Protein AF-A0AAW2UK36-F1 (afdb_monomer_lite)

InterPro domains:
  IPR055474 Domain of unknown function DUF7046 [PF23080] (2-73)

Sequence (76 aa):
MKTGFLDIWEPATLTIKKDGYNIKCVGPTGVSVTEKFSPSTIVSIPYGSPAEFSIIDSQGIERILRAENSSLDRSG

Organism: NCBI:txid2727402

Radius of gyration: 14.36 Å; chains: 1; bounding box: 34×41×35 Å

Structure (mmCIF, N/CA/C/O backbone):
data_AF-A0AAW2UK36-F1
#
_entry.id   AF-A0AAW2UK36-F1
#
loop_
_atom_site.group_PDB
_atom_site.id
_atom_site.type_symbol
_atom_site.label_atom_id
_atom_site.label_alt_id
_atom_site.label_comp_id
_atom_site.label_asym_id
_atom_site.label_entity_id
_atom_site.label_seq_id
_atom_site.pdbx_PDB_ins_code
_atom_site.Cartn_x
_atom_site.Cartn_y
_atom_site.Cartn_z
_atom_site.occupancy
_atom_site.B_iso_or_equiv
_atom_site.auth_seq_id
_atom_site.auth_comp_id
_atom_site.auth_asym_id
_atom_site.auth_atom_id
_atom_site.pdbx_PDB_model_num
ATOM 1 N N . MET A 1 1 ? 22.023 -2.234 -20.362 1.00 37.66 1 MET A N 1
ATOM 2 C CA . MET A 1 1 ? 20.922 -1.316 -20.721 1.00 37.66 1 MET A CA 1
ATOM 3 C C . MET A 1 1 ? 19.916 -1.354 -19.583 1.00 37.66 1 MET A C 1
ATOM 5 O O . MET A 1 1 ? 19.241 -2.361 -19.430 1.00 37.66 1 MET A O 1
ATOM 9 N N . LYS A 1 2 ? 19.910 -0.347 -18.701 1.00 44.31 2 LYS A N 1
ATOM 10 C CA . LYS A 1 2 ? 18.894 -0.255 -17.647 1.00 44.31 2 LYS A CA 1
ATOM 11 C C . LYS A 1 2 ? 17.624 0.270 -18.309 1.00 44.31 2 LYS A C 1
ATOM 13 O O . LYS A 1 2 ? 17.610 1.401 -18.778 1.00 44.31 2 LYS A O 1
ATOM 18 N N . THR A 1 3 ? 16.619 -0.589 -18.441 1.00 46.47 3 THR A N 1
ATOM 19 C CA . THR A 1 3 ? 15.275 -0.214 -18.888 1.00 46.47 3 THR A CA 1
ATOM 20 C C . THR A 1 3 ? 14.827 1.008 -18.088 1.00 46.47 3 THR A C 1
ATOM 22 O O . THR A 1 3 ? 14.765 0.933 -16.862 1.00 46.47 3 THR A O 1
ATOM 25 N N . GLY A 1 4 ? 14.523 2.121 -18.764 1.00 42.88 4 GLY A N 1
ATOM 26 C CA . GLY A 1 4 ? 14.132 3.416 -18.174 1.00 42.88 4 GLY A CA 1
ATOM 27 C C . GLY A 1 4 ? 12.834 3.408 -17.350 1.00 42.88 4 GLY A C 1
ATOM 28 O O . GLY A 1 4 ? 12.280 4.458 -17.067 1.00 42.88 4 GLY A O 1
ATOM 29 N N . PHE A 1 5 ? 12.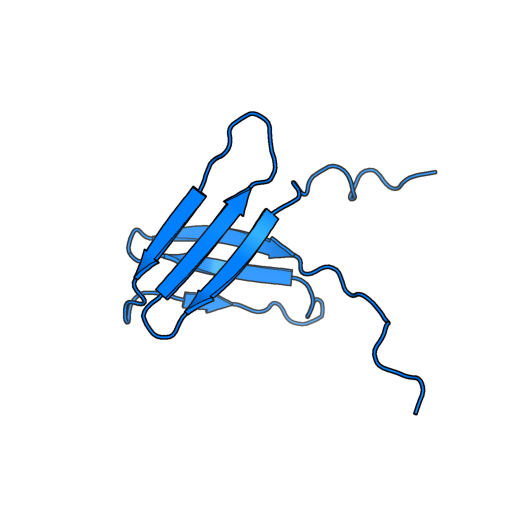347 2.226 -16.972 1.00 48.81 5 PHE A N 1
ATOM 30 C CA . PHE A 1 5 ? 11.193 1.999 -16.108 1.00 48.81 5 PHE A CA 1
ATOM 31 C C . PHE A 1 5 ? 11.583 1.863 -1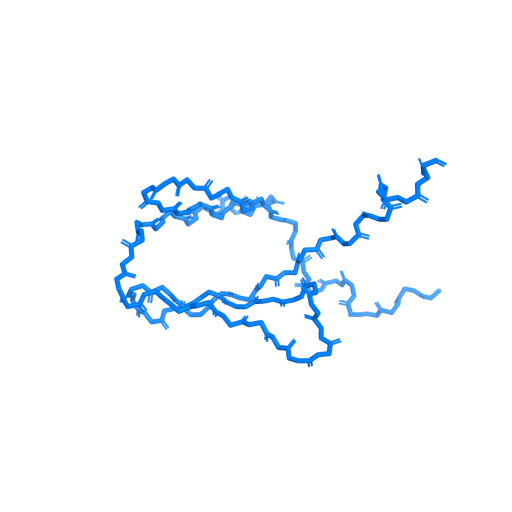4.625 1.00 48.81 5 PHE A C 1
ATOM 33 O O . PHE A 1 5 ? 10.725 1.937 -13.751 1.00 48.81 5 PHE A O 1
ATOM 40 N N . LEU A 1 6 ? 12.873 1.651 -14.323 1.00 52.69 6 LEU A N 1
ATOM 41 C CA . LEU A 1 6 ? 13.362 1.531 -12.943 1.00 52.69 6 LEU A CA 1
ATOM 42 C C . LEU A 1 6 ? 13.622 2.885 -12.255 1.00 52.69 6 LEU A C 1
ATOM 44 O O . LEU A 1 6 ? 13.888 2.888 -11.061 1.00 52.69 6 LEU A O 1
ATOM 48 N N . ASP A 1 7 ? 13.552 4.002 -12.987 1.00 55.31 7 ASP A N 1
ATOM 49 C CA . ASP A 1 7 ? 13.892 5.351 -12.488 1.00 55.31 7 ASP A CA 1
ATOM 50 C C . ASP A 1 7 ? 12.666 6.151 -11.997 1.00 55.31 7 ASP A C 1
ATOM 52 O O . ASP A 1 7 ? 12.794 7.270 -11.524 1.00 55.31 7 ASP A O 1
ATOM 56 N N . ILE A 1 8 ? 11.458 5.587 -12.120 1.00 69.44 8 ILE A N 1
ATOM 57 C CA . ILE A 1 8 ? 10.201 6.266 -11.750 1.00 69.44 8 ILE A CA 1
ATOM 58 C C . ILE A 1 8 ? 9.873 6.067 -10.261 1.00 69.44 8 ILE A C 1
ATOM 60 O O . ILE A 1 8 ? 9.165 6.870 -9.660 1.00 69.44 8 ILE A O 1
ATOM 64 N N . TRP A 1 9 ? 10.372 4.987 -9.656 1.00 80.06 9 TRP A N 1
ATOM 65 C CA . TRP A 1 9 ? 10.054 4.629 -8.278 1.00 80.06 9 TRP A CA 1
ATOM 66 C C . TRP A 1 9 ? 11.067 5.234 -7.313 1.00 80.06 9 TRP A C 1
ATOM 68 O O . TRP A 1 9 ? 12.261 4.951 -7.398 1.00 80.06 9 TRP A O 1
ATOM 78 N N . GLU A 1 10 ? 10.578 6.014 -6.354 1.00 83.94 10 GLU A N 1
ATOM 79 C CA . GLU A 1 10 ? 11.393 6.473 -5.236 1.00 83.94 10 GLU A CA 1
ATOM 80 C C . GLU A 1 10 ? 11.421 5.417 -4.119 1.00 83.94 10 GLU A C 1
ATOM 82 O O . GLU A 1 10 ? 10.390 4.804 -3.818 1.00 83.94 10 GLU A O 1
ATOM 87 N N . PRO A 1 11 ? 12.578 5.196 -3.469 1.00 84.62 11 PRO A N 1
ATOM 88 C CA . PRO A 1 11 ? 12.668 4.271 -2.349 1.00 84.62 11 PRO A CA 1
ATOM 89 C C . PRO A 1 11 ? 11.800 4.769 -1.191 1.00 84.62 11 PRO A C 1
ATOM 91 O O . PRO A 1 11 ? 11.905 5.919 -0.761 1.00 84.62 11 PRO A O 1
ATOM 94 N N . ALA A 1 12 ? 10.950 3.899 -0.651 1.00 87.44 12 ALA A N 1
ATOM 95 C CA . ALA A 1 12 ? 10.072 4.232 0.461 1.00 87.44 12 ALA A CA 1
ATOM 96 C C . ALA A 1 12 ? 9.873 3.038 1.397 1.00 87.44 12 ALA A C 1
ATOM 98 O O . ALA A 1 12 ? 9.935 1.881 0.990 1.00 87.44 12 ALA A O 1
ATOM 99 N N . THR A 1 13 ? 9.598 3.321 2.667 1.00 89.50 13 THR A N 1
ATOM 100 C CA . THR A 1 13 ? 9.248 2.310 3.667 1.00 89.50 13 THR A CA 1
ATOM 101 C C . THR A 1 13 ? 7.769 2.424 4.013 1.00 89.50 13 THR A C 1
ATOM 103 O O . THR A 1 13 ? 7.339 3.443 4.556 1.00 89.50 13 THR A O 1
ATOM 106 N N . LEU A 1 14 ? 6.995 1.371 3.734 1.00 89.81 14 LEU A N 1
ATOM 107 C CA . LEU A 1 14 ? 5.621 1.218 4.213 1.00 89.81 14 LEU A CA 1
ATOM 108 C C . LEU A 1 14 ? 5.630 0.454 5.543 1.00 89.81 14 LEU A C 1
ATOM 110 O O . LEU A 1 14 ? 6.038 -0.701 5.606 1.00 89.81 14 LEU A O 1
ATOM 114 N N . THR A 1 15 ? 5.150 1.092 6.605 1.00 91.06 15 THR A N 1
ATOM 115 C CA . THR A 1 15 ? 4.942 0.474 7.918 1.00 91.06 15 THR A CA 1
ATOM 116 C C . THR A 1 15 ? 3.451 0.344 8.180 1.00 91.06 15 THR A C 1
ATOM 118 O O . THR A 1 15 ? 2.742 1.349 8.218 1.00 91.06 15 THR A O 1
ATOM 121 N N . ILE A 1 16 ? 2.979 -0.877 8.419 1.00 90.56 16 ILE A N 1
ATOM 122 C CA . ILE A 1 16 ? 1.580 -1.158 8.753 1.00 90.56 16 ILE A CA 1
ATOM 123 C C . ILE A 1 16 ? 1.478 -1.455 10.250 1.00 90.56 16 ILE A C 1
ATOM 125 O O . ILE A 1 16 ? 2.185 -2.308 10.781 1.00 90.56 16 ILE A O 1
ATOM 129 N N . LYS A 1 17 ? 0.593 -0.739 10.941 1.00 90.88 17 LYS A N 1
ATOM 130 C CA . LYS A 1 17 ? 0.273 -0.914 12.362 1.00 90.88 17 LYS A CA 1
ATOM 131 C C . LYS A 1 17 ? -1.208 -1.246 12.505 1.00 90.88 17 LYS A C 1
ATOM 133 O O . LYS A 1 17 ? -1.999 -0.954 11.623 1.00 90.88 17 LYS A O 1
ATOM 138 N N . LYS A 1 18 ? -1.617 -1.778 13.660 1.00 90.25 18 LYS A N 1
ATOM 139 C CA . LYS A 1 18 ? -3.031 -2.108 13.936 1.00 90.25 18 LYS A CA 1
ATOM 140 C C . LYS A 1 18 ? -3.999 -0.933 13.710 1.00 90.25 18 LYS A C 1
ATOM 142 O O . LYS A 1 18 ? -5.139 -1.153 13.327 1.00 90.25 18 LYS A O 1
ATOM 147 N N . ASP A 1 19 ? -3.548 0.292 13.969 1.00 90.94 19 ASP A N 1
ATOM 148 C CA . ASP A 1 19 ? -4.376 1.501 13.903 1.00 90.94 19 ASP A CA 1
ATOM 149 C C . ASP A 1 19 ? -4.264 2.255 12.563 1.00 90.94 19 ASP A C 1
ATOM 151 O O . ASP A 1 19 ? -5.028 3.181 12.316 1.00 90.94 19 ASP A O 1
ATOM 155 N N . GLY A 1 20 ? -3.325 1.892 11.685 1.00 92.19 20 GLY A N 1
ATOM 156 C CA . GLY A 1 20 ? -3.067 2.657 10.465 1.00 92.19 20 GLY A CA 1
ATOM 157 C C . GLY A 1 20 ? -1.754 2.304 9.783 1.00 92.19 20 GLY A C 1
ATOM 158 O O . GLY A 1 20 ? -1.093 1.328 10.132 1.00 92.19 20 GLY A O 1
ATOM 159 N N . TYR A 1 21 ? -1.332 3.138 8.841 1.00 92.38 21 TYR A N 1
ATOM 160 C CA . TYR A 1 21 ? -0.093 2.945 8.096 1.00 92.38 21 TYR A CA 1
ATOM 161 C C . TYR A 1 21 ? 0.726 4.230 8.000 1.00 92.38 21 TYR A C 1
ATOM 163 O O . TYR A 1 21 ? 0.226 5.346 8.131 1.00 92.38 21 TYR A O 1
ATOM 171 N N . ASN A 1 22 ? 2.024 4.055 7.784 1.00 92.31 22 ASN A N 1
ATOM 172 C CA . ASN A 1 22 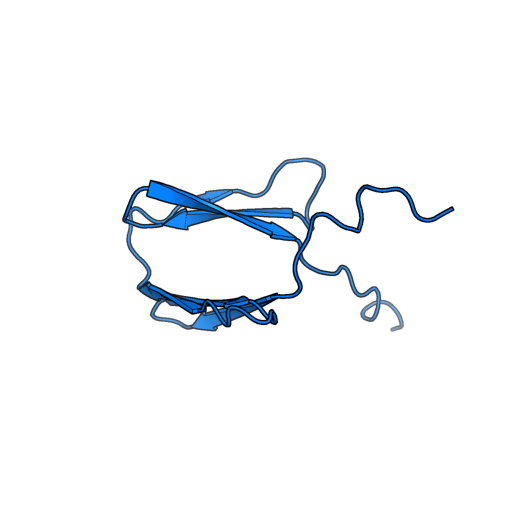? 2.956 5.130 7.498 1.00 92.31 22 ASN A CA 1
ATOM 173 C C . ASN A 1 22 ? 3.752 4.791 6.242 1.00 92.31 22 ASN A C 1
ATOM 175 O O . ASN A 1 22 ? 4.248 3.678 6.111 1.00 92.31 22 ASN A O 1
ATOM 179 N N . ILE A 1 23 ? 3.882 5.753 5.338 1.00 91.12 23 ILE A N 1
ATOM 180 C CA . ILE A 1 23 ? 4.719 5.648 4.147 1.00 91.12 23 ILE A CA 1
ATOM 181 C C . ILE A 1 23 ? 5.768 6.733 4.258 1.00 91.12 23 ILE A C 1
ATOM 183 O O . ILE A 1 23 ? 5.434 7.916 4.268 1.00 91.12 23 ILE A O 1
ATOM 187 N N . LYS A 1 24 ? 7.025 6.323 4.373 1.00 90.00 24 LYS A N 1
ATOM 188 C CA . LYS A 1 24 ? 8.163 7.224 4.506 1.00 90.00 24 LYS A CA 1
ATOM 189 C C . LYS A 1 24 ? 9.004 7.159 3.240 1.00 90.00 24 LYS A C 1
ATOM 191 O O . LYS A 1 24 ? 9.668 6.149 3.019 1.00 90.00 24 LYS A O 1
ATOM 196 N N . CYS A 1 25 ? 8.991 8.220 2.438 1.00 84.00 25 CYS A N 1
ATOM 197 C CA . CYS A 1 25 ? 9.868 8.325 1.276 1.00 84.00 25 CYS A CA 1
ATOM 198 C C . CYS A 1 25 ? 11.305 8.602 1.737 1.00 84.00 25 CYS A C 1
ATOM 200 O O . CYS A 1 25 ? 11.557 9.490 2.556 1.00 84.00 25 CYS A O 1
ATOM 202 N N . VAL A 1 26 ? 12.253 7.828 1.220 1.00 73.81 26 VAL A N 1
ATOM 203 C CA . VAL A 1 26 ? 13.688 7.949 1.488 1.00 73.81 26 VAL A CA 1
ATOM 204 C C . VAL A 1 26 ? 14.285 8.851 0.405 1.00 73.81 26 VAL A C 1
ATOM 206 O O . VAL A 1 26 ? 15.037 8.417 -0.458 1.00 73.81 26 VAL A O 1
ATOM 209 N N . GLY A 1 27 ? 13.889 10.122 0.424 1.00 67.44 27 GLY A N 1
ATOM 210 C CA . GLY A 1 27 ? 14.336 11.144 -0.524 1.00 67.44 27 GLY A CA 1
ATOM 211 C C . GLY A 1 27 ? 14.693 12.458 0.179 1.00 67.44 27 GLY A C 1
ATOM 212 O O . GLY A 1 27 ? 14.388 12.621 1.365 1.00 67.44 27 GLY A O 1
ATOM 213 N N . PRO A 1 28 ? 15.313 13.422 -0.527 1.00 58.59 28 PRO A N 1
ATOM 214 C CA . PRO A 1 28 ? 15.724 14.711 0.043 1.00 58.59 28 PRO A CA 1
ATOM 215 C C . PRO A 1 28 ? 14.552 15.526 0.613 1.00 58.59 28 PRO A C 1
ATOM 217 O O . PRO A 1 28 ? 14.755 16.376 1.474 1.00 58.59 28 PRO A O 1
ATOM 220 N N . THR A 1 29 ? 13.325 15.252 0.167 1.00 62.78 29 THR A N 1
ATOM 221 C CA . THR A 1 29 ? 12.095 15.908 0.630 1.00 62.78 29 THR A CA 1
ATOM 222 C C . THR A 1 29 ? 11.436 15.217 1.826 1.00 62.78 29 THR A C 1
ATOM 224 O O . THR A 1 29 ? 10.491 15.772 2.377 1.00 62.78 29 THR A O 1
ATOM 227 N N . GLY A 1 30 ? 11.927 14.048 2.264 1.00 64.75 30 GLY A N 1
ATOM 228 C CA . GLY A 1 30 ? 11.571 13.416 3.543 1.00 64.75 30 GLY A CA 1
ATOM 229 C C . GLY A 1 30 ? 10.072 13.276 3.829 1.00 64.75 30 GLY A C 1
ATOM 230 O O . GLY A 1 30 ? 9.678 13.252 4.996 1.00 64.75 30 GLY A O 1
ATOM 231 N N . VAL A 1 31 ? 9.226 13.230 2.795 1.00 76.62 31 VAL A N 1
ATOM 232 C CA . VAL A 1 31 ? 7.774 13.252 2.973 1.00 76.62 31 VAL A CA 1
ATOM 233 C C . VAL A 1 31 ? 7.343 11.939 3.615 1.00 76.62 31 VAL A C 1
ATOM 235 O O . VAL A 1 31 ? 7.582 10.848 3.092 1.00 76.62 31 VAL A O 1
ATOM 238 N N . SER A 1 32 ? 6.709 12.052 4.779 1.00 83.00 32 SER A N 1
ATOM 239 C CA . SER A 1 32 ? 6.113 10.927 5.481 1.00 83.00 32 SER A CA 1
ATOM 240 C C . SER A 1 32 ? 4.610 11.113 5.535 1.00 83.00 32 SER A C 1
ATOM 242 O O . SER A 1 32 ? 4.134 12.114 6.069 1.00 83.00 32 SER A O 1
ATOM 244 N N . VAL A 1 33 ? 3.867 10.137 5.035 1.00 87.38 33 VAL A N 1
ATOM 245 C CA . VAL A 1 33 ? 2.412 10.148 5.121 1.00 87.38 33 VAL A CA 1
ATOM 246 C C . VAL A 1 33 ? 1.986 9.173 6.194 1.00 87.38 33 VAL A C 1
ATOM 248 O O . VAL A 1 33 ? 2.376 8.009 6.156 1.00 87.38 33 VAL A O 1
ATOM 251 N N . THR A 1 34 ? 1.203 9.652 7.152 1.00 90.38 34 THR A N 1
ATOM 252 C CA . THR A 1 34 ? 0.660 8.834 8.233 1.00 90.38 34 THR A CA 1
ATOM 253 C C . THR A 1 34 ? -0.848 8.910 8.176 1.00 90.38 34 THR A C 1
ATOM 255 O O . THR A 1 34 ? -1.409 9.994 8.294 1.00 90.38 34 THR A O 1
ATOM 258 N N . GLU A 1 35 ? -1.482 7.757 8.027 1.00 90.69 35 GLU A N 1
ATOM 259 C CA . GLU A 1 35 ? -2.929 7.638 7.939 1.00 90.69 35 GLU A CA 1
ATOM 260 C C . GLU A 1 35 ? -3.412 6.655 9.002 1.00 90.69 35 GLU A C 1
ATOM 262 O O . GLU A 1 35 ? -2.813 5.593 9.208 1.00 90.69 35 GLU A O 1
ATOM 267 N N . LYS A 1 36 ? -4.517 6.992 9.662 1.00 92.75 36 LYS A N 1
ATOM 268 C CA . LYS A 1 36 ? -5.265 6.046 10.487 1.00 92.75 36 LYS A CA 1
ATOM 269 C C . LYS A 1 36 ? -6.188 5.240 9.577 1.00 92.75 36 LYS A C 1
ATOM 271 O O . LYS A 1 36 ? -6.804 5.812 8.681 1.00 92.75 36 LYS A O 1
ATOM 276 N N . PHE A 1 37 ? -6.317 3.935 9.804 1.00 89.62 37 PHE A N 1
ATOM 277 C CA . PHE A 1 37 ? -7.253 3.145 9.010 1.00 89.62 37 PHE A CA 1
ATOM 278 C C . PHE A 1 37 ? -8.671 3.684 9.159 1.00 89.62 37 PHE A C 1
ATOM 280 O O . PHE A 1 37 ? -9.165 3.905 10.267 1.00 89.62 37 PHE A O 1
ATOM 287 N N . SER A 1 38 ? -9.317 3.875 8.017 1.00 90.50 38 SER A N 1
ATOM 288 C CA . SER A 1 38 ? -10.698 4.313 7.924 1.00 90.50 38 SER A CA 1
ATOM 289 C C . SER A 1 38 ? -11.475 3.317 7.061 1.00 90.50 38 SER A C 1
ATOM 291 O O . SER A 1 38 ? -10.877 2.659 6.210 1.00 90.50 38 SER A O 1
ATOM 293 N N . PRO A 1 39 ? -12.801 3.196 7.231 1.00 90.38 39 PRO A N 1
ATOM 294 C CA . PRO A 1 39 ? -13.619 2.357 6.353 1.00 90.38 39 PRO A CA 1
ATOM 295 C C . PRO A 1 39 ? -13.613 2.838 4.891 1.00 90.38 39 PRO A C 1
ATOM 297 O O . PRO A 1 39 ? -13.961 2.070 4.003 1.00 90.38 39 PRO A O 1
ATOM 300 N N 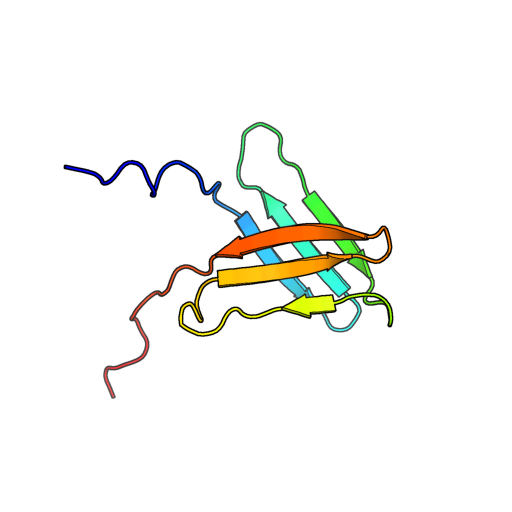. SER A 1 40 ? -13.205 4.087 4.644 1.00 91.75 40 SER A N 1
ATOM 301 C CA . SER A 1 40 ? -13.036 4.659 3.305 1.00 91.75 40 SER A CA 1
ATOM 302 C C . SER A 1 40 ? -11.678 4.336 2.676 1.00 91.75 40 SER A C 1
ATOM 304 O O . SER A 1 40 ? -11.463 4.664 1.515 1.00 91.75 40 SER A O 1
ATOM 306 N N . THR A 1 41 ? -10.750 3.726 3.423 1.00 92.19 41 THR A N 1
ATOM 307 C CA . THR A 1 41 ? -9.439 3.337 2.897 1.00 92.19 41 THR A CA 1
ATOM 308 C C . THR A 1 41 ? -9.599 2.143 1.959 1.00 92.19 41 THR A C 1
ATOM 310 O O . THR A 1 41 ? -10.091 1.092 2.367 1.00 92.19 41 THR A O 1
ATOM 313 N N . ILE A 1 42 ? -9.144 2.286 0.715 1.00 93.50 42 ILE A N 1
ATOM 314 C CA . ILE A 1 42 ? -9.231 1.237 -0.309 1.00 93.50 42 ILE A CA 1
ATOM 315 C C . ILE A 1 42 ? -7.819 0.782 -0.659 1.00 93.50 42 ILE A C 1
ATOM 317 O O . ILE A 1 42 ? -6.939 1.604 -0.903 1.00 93.50 42 ILE A O 1
ATOM 321 N N . VAL A 1 43 ? -7.609 -0.532 -0.702 1.00 91.62 43 VAL A N 1
ATOM 322 C CA . VAL A 1 43 ? -6.350 -1.138 -1.146 1.00 91.62 43 VAL A CA 1
ATOM 323 C C . VAL A 1 43 ? -6.636 -2.004 -2.362 1.00 91.62 43 VAL A C 1
ATOM 325 O O . VAL A 1 43 ? -7.456 -2.919 -2.286 1.00 91.62 43 VAL A O 1
ATOM 328 N N . SER A 1 44 ? -5.958 -1.720 -3.471 1.00 92.12 44 SER A N 1
ATOM 329 C CA . SER A 1 44 ? -6.151 -2.419 -4.743 1.00 92.12 44 SER A CA 1
ATOM 330 C C . SER A 1 44 ? -4.865 -3.105 -5.178 1.00 92.12 44 SER A C 1
ATOM 332 O O . SER A 1 44 ? -3.803 -2.486 -5.198 1.00 92.12 44 SER A O 1
ATOM 334 N N . ILE A 1 45 ? -4.965 -4.381 -5.557 1.00 90.75 45 ILE A N 1
ATOM 335 C CA . ILE A 1 45 ? -3.846 -5.172 -6.079 1.00 90.75 45 ILE A CA 1
ATOM 336 C C . ILE A 1 45 ? -4.184 -5.548 -7.530 1.00 90.75 45 ILE A C 1
ATOM 338 O O . ILE A 1 45 ? -5.106 -6.342 -7.743 1.00 90.75 45 ILE A O 1
ATOM 342 N N . PRO A 1 46 ? -3.508 -4.970 -8.540 1.00 87.88 46 PRO A N 1
ATOM 343 C CA . PRO A 1 46 ? -3.750 -5.284 -9.939 1.00 87.88 46 PRO A CA 1
ATOM 344 C C . PRO A 1 46 ? -3.458 -6.753 -10.255 1.00 87.88 46 PRO A C 1
ATOM 346 O O . PRO A 1 46 ? -2.456 -7.339 -9.838 1.00 87.88 46 PRO A O 1
ATOM 349 N N . TYR A 1 47 ? -4.330 -7.342 -11.069 1.00 84.44 47 TYR A N 1
ATOM 350 C CA . TYR A 1 47 ? -4.125 -8.682 -11.597 1.00 84.44 47 TYR A CA 1
ATOM 351 C C . TYR A 1 47 ? -2.894 -8.713 -12.517 1.00 84.44 47 TYR A C 1
ATOM 353 O O . TYR A 1 47 ? -2.765 -7.886 -13.416 1.00 84.44 47 TYR A O 1
ATOM 361 N N . GLY A 1 48 ? -1.991 -9.674 -12.301 1.00 83.56 48 GLY A N 1
ATOM 362 C CA . GLY A 1 48 ? -0.761 -9.839 -13.089 1.00 83.56 48 GLY A CA 1
ATOM 363 C C . GLY A 1 48 ? 0.482 -9.139 -12.523 1.00 83.56 48 GLY A C 1
ATOM 364 O O . GLY A 1 48 ? 1.589 -9.524 -12.891 1.00 83.56 48 GLY A O 1
ATOM 365 N N . SER A 1 49 ? 0.318 -8.212 -11.573 1.00 82.62 49 SER A N 1
ATOM 366 C CA . SER A 1 49 ? 1.419 -7.496 -10.908 1.00 82.62 49 SER A CA 1
ATOM 367 C C . SER A 1 49 ? 1.273 -7.543 -9.378 1.00 82.62 49 SER A C 1
ATOM 369 O O . SER A 1 49 ? 0.960 -6.531 -8.760 1.00 82.62 49 SER A O 1
ATOM 371 N N . PRO A 1 50 ? 1.525 -8.691 -8.721 1.00 81.81 50 PRO A N 1
ATOM 372 C CA . PRO A 1 50 ? 1.316 -8.840 -7.273 1.00 81.81 50 PRO A CA 1
ATOM 373 C C . PRO A 1 50 ? 2.277 -8.000 -6.416 1.00 81.81 50 PRO A C 1
ATOM 375 O O . PRO A 1 50 ? 2.032 -7.797 -5.232 1.00 81.81 50 PRO A O 1
ATOM 378 N N . ALA A 1 51 ? 3.383 -7.536 -7.001 1.00 86.06 51 ALA A N 1
ATOM 379 C CA . ALA A 1 51 ? 4.328 -6.645 -6.340 1.00 86.06 51 ALA A CA 1
ATOM 380 C C . ALA A 1 51 ? 3.871 -5.178 -6.364 1.00 86.06 51 ALA A C 1
ATOM 382 O O . ALA A 1 51 ? 4.459 -4.355 -5.676 1.00 86.06 51 ALA A O 1
ATOM 383 N N . GLU A 1 52 ? 2.857 -4.831 -7.153 1.00 89.75 52 GLU A N 1
ATOM 384 C CA . GLU A 1 52 ? 2.332 -3.472 -7.270 1.00 89.75 52 GLU A CA 1
ATOM 385 C C . GLU A 1 52 ? 0.982 -3.402 -6.566 1.00 89.75 52 GLU A C 1
ATOM 387 O O . GLU A 1 52 ? 0.214 -4.358 -6.598 1.00 89.75 52 GLU A O 1
ATOM 392 N N . PHE A 1 53 ? 0.693 -2.289 -5.905 1.00 91.44 53 PHE A N 1
ATOM 393 C CA . PHE A 1 53 ? -0.596 -2.047 -5.266 1.00 91.44 53 PHE A CA 1
ATOM 394 C C . PHE A 1 53 ? -0.832 -0.545 -5.118 1.00 91.44 53 PHE A C 1
ATOM 396 O O . PHE A 1 53 ? 0.115 0.243 -5.111 1.00 91.44 53 PHE A O 1
ATOM 403 N N . SER A 1 54 ? -2.090 -0.133 -4.989 1.00 92.12 54 SER A N 1
ATOM 404 C CA . SER A 1 54 ? -2.439 1.246 -4.647 1.00 92.12 54 SER A CA 1
ATOM 405 C C . SER A 1 54 ? -3.211 1.314 -3.338 1.00 92.12 54 SER A C 1
ATOM 407 O O . SER A 1 54 ? -3.951 0.395 -2.976 1.00 92.12 54 SER A O 1
ATOM 409 N N . ILE A 1 55 ? -2.991 2.401 -2.602 1.00 92.94 55 ILE A N 1
ATOM 410 C CA . ILE A 1 55 ? -3.747 2.754 -1.405 1.00 92.94 55 ILE A CA 1
ATOM 411 C C . ILE A 1 55 ? -4.435 4.083 -1.684 1.00 92.94 55 ILE A C 1
ATOM 413 O O . ILE A 1 55 ? -3.762 5.072 -1.972 1.00 92.94 55 ILE A O 1
ATOM 417 N N . ILE A 1 56 ? -5.759 4.099 -1.579 1.00 93.94 56 ILE A N 1
ATOM 418 C CA . ILE A 1 56 ? -6.568 5.315 -1.602 1.00 93.94 56 ILE A CA 1
ATOM 419 C C . ILE A 1 56 ? -6.928 5.633 -0.161 1.00 93.94 56 ILE A C 1
ATOM 421 O O . ILE A 1 56 ? -7.523 4.807 0.540 1.00 93.94 56 ILE A O 1
ATOM 425 N N . ASP A 1 57 ? -6.516 6.808 0.291 1.00 91.62 57 ASP A N 1
ATOM 426 C CA . ASP A 1 57 ? -6.746 7.227 1.661 1.00 91.62 57 ASP A CA 1
ATOM 427 C C . ASP A 1 57 ? -8.114 7.880 1.897 1.00 91.62 57 ASP A C 1
ATOM 429 O O . ASP A 1 57 ? -8.951 7.985 1.000 1.00 91.62 57 ASP A O 1
ATOM 433 N N . SER A 1 58 ? -8.364 8.290 3.144 1.00 90.50 58 SER A N 1
ATOM 434 C CA . SER A 1 58 ? -9.642 8.876 3.553 1.00 90.50 58 SER A CA 1
ATOM 435 C C . SER A 1 58 ? -9.969 10.187 2.829 1.00 90.50 58 SER A C 1
ATOM 437 O O . SER A 1 58 ? -11.138 10.568 2.764 1.00 90.50 58 SER A O 1
ATOM 439 N N . GLN A 1 59 ? -8.954 10.865 2.284 1.00 90.00 59 GLN A N 1
ATOM 440 C CA . GLN A 1 59 ? -9.089 12.098 1.510 1.00 90.00 59 GLN A CA 1
ATOM 441 C C . GLN A 1 59 ? -9.262 11.820 0.010 1.00 90.00 59 GLN A C 1
ATOM 443 O O . GLN A 1 59 ? -9.387 12.756 -0.779 1.00 90.00 59 GLN A O 1
ATOM 448 N N . GLY A 1 60 ? -9.276 10.546 -0.394 1.00 89.62 60 GLY A N 1
ATOM 449 C CA . GLY A 1 60 ? -9.354 10.137 -1.791 1.00 89.62 60 GLY A CA 1
ATOM 450 C C . GLY A 1 60 ? -8.033 10.285 -2.545 1.00 89.62 60 GLY A C 1
ATOM 451 O O . GLY A 1 60 ? -8.039 10.221 -3.773 1.00 89.62 60 GLY A O 1
ATOM 452 N N . ILE A 1 61 ? -6.906 10.489 -1.852 1.00 91.06 61 ILE A N 1
ATOM 453 C CA . ILE A 1 61 ? -5.598 10.569 -2.505 1.00 91.06 61 ILE A CA 1
ATOM 454 C C . ILE A 1 61 ? -5.109 9.144 -2.768 1.00 91.06 61 ILE A C 1
ATOM 456 O O . ILE A 1 61 ? -4.951 8.336 -1.852 1.00 91.06 61 ILE A O 1
ATOM 460 N N . GLU A 1 62 ? -4.867 8.832 -4.039 1.00 92.12 62 GLU A N 1
ATOM 461 C CA . GLU A 1 62 ? -4.300 7.552 -4.454 1.00 92.12 62 GLU A CA 1
ATOM 462 C C . GLU A 1 62 ? -2.774 7.589 -4.397 1.00 92.12 62 GLU A C 1
ATOM 464 O O . GLU A 1 62 ? -2.130 8.498 -4.925 1.00 92.12 62 GLU A O 1
ATOM 469 N N . ARG A 1 63 ? -2.181 6.561 -3.784 1.00 90.06 63 ARG A N 1
ATOM 470 C CA . ARG A 1 63 ? -0.732 6.362 -3.750 1.00 90.06 63 ARG A CA 1
ATOM 471 C C . ARG A 1 63 ? -0.378 4.967 -4.226 1.00 90.06 63 ARG A C 1
ATOM 473 O O . ARG A 1 63 ? -0.786 3.972 -3.631 1.00 90.06 63 ARG A O 1
ATOM 480 N N . ILE A 1 64 ? 0.382 4.921 -5.315 1.00 90.38 64 ILE A N 1
ATOM 481 C CA . ILE A 1 64 ? 0.825 3.690 -5.964 1.00 90.38 64 ILE A CA 1
ATOM 482 C C . ILE A 1 64 ? 2.172 3.295 -5.366 1.00 90.38 64 ILE A C 1
ATOM 484 O O . ILE A 1 64 ? 3.073 4.122 -5.228 1.00 90.38 64 ILE A O 1
ATOM 488 N N . LEU A 1 65 ? 2.295 2.031 -4.983 1.00 89.00 65 LEU A N 1
ATOM 489 C CA . LEU A 1 65 ? 3.457 1.470 -4.316 1.00 89.00 65 LEU A CA 1
ATOM 490 C C . LEU A 1 65 ? 3.862 0.174 -5.009 1.00 89.00 65 LEU A C 1
ATOM 492 O O . LEU A 1 65 ? 3.027 -0.581 -5.511 1.00 89.00 65 LEU A O 1
ATOM 496 N N . ARG A 1 66 ? 5.165 -0.095 -5.001 1.00 88.19 66 ARG A N 1
ATOM 497 C CA . ARG A 1 66 ? 5.736 -1.340 -5.498 1.00 88.19 66 ARG A CA 1
ATOM 498 C C . ARG A 1 66 ? 6.626 -1.945 -4.422 1.00 88.19 66 ARG A C 1
ATOM 500 O O . ARG A 1 66 ? 7.564 -1.305 -3.958 1.00 88.19 66 ARG A O 1
ATOM 507 N N . ALA A 1 67 ? 6.323 -3.173 -4.026 1.00 86.38 67 ALA A N 1
ATOM 508 C CA . ALA A 1 67 ? 7.180 -3.972 -3.173 1.00 86.38 67 ALA A CA 1
ATOM 509 C C . ALA A 1 67 ? 8.386 -4.479 -3.976 1.00 86.38 67 ALA A C 1
ATOM 511 O O . ALA A 1 67 ? 8.248 -4.955 -5.107 1.00 86.38 67 ALA A O 1
ATOM 512 N N . GLU A 1 68 ? 9.575 -4.414 -3.382 1.00 80.56 68 GLU A N 1
ATOM 513 C CA . GLU A 1 68 ? 10.725 -5.139 -3.909 1.00 80.56 68 GLU A CA 1
ATOM 514 C C . GLU A 1 68 ? 10.501 -6.633 -3.677 1.00 80.56 68 GLU A C 1
ATOM 516 O O . GLU A 1 68 ? 10.367 -7.092 -2.543 1.00 80.56 68 GLU A O 1
ATOM 521 N N . ASN A 1 69 ? 10.437 -7.399 -4.762 1.00 65.88 69 ASN A N 1
ATOM 522 C CA . ASN A 1 69 ? 10.286 -8.844 -4.691 1.00 65.88 69 ASN A CA 1
ATOM 523 C C . ASN A 1 69 ? 11.663 -9.454 -4.380 1.00 65.88 69 ASN A C 1
ATOM 525 O O . ASN A 1 69 ? 12.364 -9.926 -5.279 1.00 65.88 69 ASN A O 1
ATOM 529 N N . SER A 1 70 ? 12.115 -9.363 -3.126 1.00 56.16 70 SER A N 1
ATOM 530 C CA . SER A 1 70 ? 13.341 -10.039 -2.711 1.00 56.16 70 SER A CA 1
ATOM 531 C C . SER A 1 70 ? 13.058 -11.540 -2.656 1.00 56.16 70 SER A C 1
ATOM 533 O O . SER A 1 70 ? 12.360 -12.061 -1.792 1.00 56.16 70 SER A O 1
ATOM 535 N N . SER A 1 71 ? 13.584 -12.258 -3.640 1.00 50.69 71 SER A N 1
ATOM 536 C CA . SER A 1 71 ? 13.541 -13.717 -3.737 1.00 50.69 71 SER A CA 1
ATOM 537 C C . SER A 1 71 ? 14.492 -14.366 -2.718 1.00 50.69 71 SER A C 1
ATOM 539 O O . SER A 1 71 ? 15.368 -15.141 -3.083 1.00 50.69 71 SER A O 1
ATOM 541 N N . LEU A 1 72 ? 14.345 -14.039 -1.429 1.00 49.12 72 LEU A N 1
ATOM 542 C CA . LEU A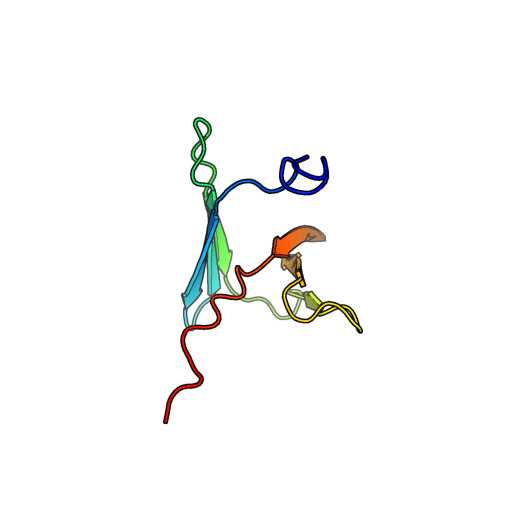 1 72 ? 15.105 -14.651 -0.332 1.00 49.12 72 LEU A CA 1
ATOM 543 C C . LEU A 1 72 ? 14.219 -15.491 0.603 1.00 49.12 72 LEU A C 1
ATOM 545 O O . LEU A 1 72 ? 14.504 -15.618 1.787 1.00 49.12 72 LEU A O 1
ATOM 549 N 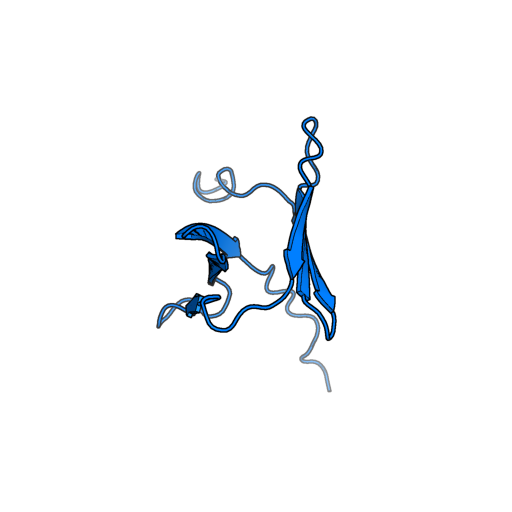N . ASP A 1 73 ? 13.154 -16.081 0.066 1.00 54.03 73 ASP A N 1
ATOM 550 C CA . ASP A 1 73 ? 12.377 -17.123 0.744 1.00 54.03 73 ASP A CA 1
ATOM 551 C C . ASP A 1 73 ? 12.039 -18.238 -0.249 1.00 54.03 73 ASP A C 1
ATOM 553 O O . ASP A 1 73 ? 10.906 -18.397 -0.696 1.00 54.03 73 ASP A O 1
ATOM 557 N N . ARG A 1 74 ? 13.067 -18.962 -0.708 1.00 52.59 74 ARG A N 1
ATOM 558 C CA . ARG A 1 74 ? 12.871 -20.283 -1.323 1.00 52.59 74 ARG A CA 1
ATOM 559 C C . ARG A 1 74 ? 14.158 -21.101 -1.395 1.00 52.59 74 ARG A C 1
ATOM 561 O O . ARG A 1 74 ? 14.575 -21.536 -2.460 1.00 52.59 74 ARG A O 1
ATOM 568 N N . SER A 1 75 ? 14.746 -21.345 -0.232 1.00 48.09 75 SER A N 1
ATOM 569 C CA . SER A 1 75 ? 15.683 -22.453 -0.037 1.00 48.09 75 SER A CA 1
ATOM 570 C C . SER A 1 75 ? 15.338 -23.098 1.299 1.00 48.09 75 SER A C 1
ATOM 572 O O . SER A 1 75 ? 15.816 -22.657 2.342 1.00 48.09 75 SER A O 1
ATOM 574 N N . GLY A 1 76 ? 14.407 -24.053 1.251 1.00 39.62 76 GLY A N 1
ATOM 575 C CA . GLY A 1 76 ? 14.213 -25.040 2.315 1.00 39.62 76 GLY A CA 1
ATOM 576 C C . GLY A 1 76 ? 15.202 -26.189 2.187 1.00 39.62 76 GLY A C 1
ATOM 577 O O . GLY A 1 76 ? 15.884 -26.263 1.138 1.00 39.62 76 GLY A O 1
#

pLDDT: mean 79.36, std 16.62, range [37.66, 93.94]

Foldseek 3Di:
DPDPPVPPDFDWDWDDDPQWIWIFGPDPVRDIDTAGDDPPWDKAQDPPQNQKIWIQGPVRDIDIDGHDPPPPPPDD

Secondary structure (DSSP, 8-state):
---TTTTSPPPEEEEEETTEEEEEE-STT--EEEEE--TT-EEE--TT-TTEEEEE-TT--EEEEE------S---